Protein AF-A0A968XR29-F1 (afdb_monomer)

Nearest PDB structures (foldseek):
  2y1n-assembly2_A  TM=2.733E-01  e=3.544E+00  Homo sapiens

Secondary structure (DSSP, 8-state):
--SS-HHHHHTT-TTTT--SS-SS-HHHHHHHHHHHHHHHHHHHTTTB-S---TTT-HHHHHHHHHHHHHHHHHHHHHHH----TTS----HHHHHHHHHHHHSPPPPTTT-PPPPPSS--SSS-B-----TTS-------------------

Foldseek 3Di:
DF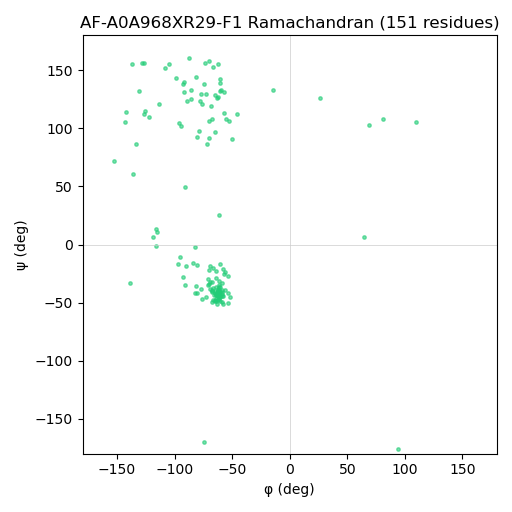LEDPVLLVVVPPPQPDDPDHLADPVNLVVLRVVLRVVLCVQCVQWFDDDDDCVQQVQLSVLSHLLSSLSSNVVSCVRPDDDDPPDDDDPS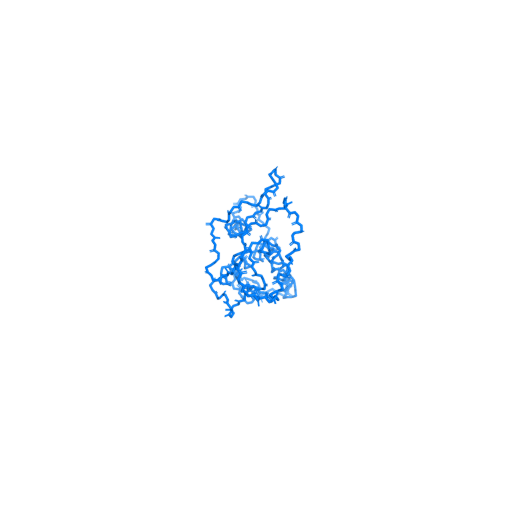VVVSVVSSCQAGNDQDPVVQWGDDRVDHRDRTGTPDGPRPPDDDPPPPPPDDDDDDDDDDD

Mean predicted aligned error: 11.12 Å

Sequence (153 aa):
MSYCTKAQVKAMFRNLENSTDPAVTDASLDEFIAEADSSINARLKGVYVLPITEGTNPESFVILRKICRLLVACVVDNILNTYAEADKKPDYCKQAHNLLDEIAPKVDPKTGKRPMPASILPDATFIGMNTLKDTVAVQAVDGRIFQKGVDSW

Radius of gyration: 22.29 Å; Cα contacts (8 Å, |Δi|>4): 146; chains: 1; bounding box: 45×38×89 Å

Structure (mmCIF, N/CA/C/O backbone):
data_AF-A0A968XR29-F1
#
_entry.id   AF-A0A968XR29-F1
#
loop_
_atom_site.group_PDB
_atom_site.id
_atom_site.type_symbol
_atom_site.label_atom_id
_atom_site.label_alt_id
_atom_site.label_comp_id
_atom_site.label_asym_id
_atom_site.label_entity_id
_atom_site.label_seq_id
_atom_site.pdbx_PDB_ins_code
_atom_site.Cartn_x
_atom_site.Cartn_y
_atom_site.Cartn_z
_atom_site.occupancy
_atom_site.B_iso_or_equiv
_atom_site.auth_seq_id
_atom_site.auth_comp_id
_atom_site.auth_asym_id
_atom_site.auth_atom_id
_atom_site.pdbx_PDB_model_num
ATOM 1 N N . MET A 1 1 ? 6.531 -5.652 7.719 1.00 67.62 1 MET A N 1
ATOM 2 C CA . MET A 1 1 ? 6.044 -6.926 7.151 1.00 67.62 1 MET A CA 1
ATOM 3 C C . MET A 1 1 ? 5.173 -6.500 6.003 1.00 67.62 1 MET A C 1
ATOM 5 O O . MET A 1 1 ? 4.156 -5.881 6.263 1.00 67.62 1 MET A O 1
ATOM 9 N N . SER A 1 2 ? 5.603 -6.735 4.771 1.00 85.31 2 SER A N 1
ATOM 10 C CA . SER A 1 2 ? 5.001 -6.053 3.630 1.00 85.31 2 SER A CA 1
ATOM 11 C C . SER A 1 2 ? 3.617 -6.599 3.286 1.00 85.31 2 SER A C 1
ATOM 13 O O . SER A 1 2 ? 3.409 -7.811 3.244 1.00 85.31 2 SER A O 1
ATOM 15 N N . TYR A 1 3 ? 2.678 -5.705 2.974 1.00 90.94 3 TYR A N 1
ATOM 16 C CA . TYR A 1 3 ? 1.324 -6.079 2.548 1.00 90.94 3 TYR A CA 1
ATOM 17 C C . TYR A 1 3 ? 1.272 -6.741 1.165 1.00 90.94 3 TYR A C 1
ATOM 19 O O . TYR A 1 3 ? 0.283 -7.390 0.823 1.00 90.94 3 TYR A O 1
ATOM 27 N N . CYS A 1 4 ? 2.313 -6.571 0.351 1.00 91.88 4 CYS A N 1
ATOM 28 C CA . CYS A 1 4 ? 2.396 -7.109 -0.997 1.00 91.88 4 CYS A CA 1
ATOM 29 C C . CYS A 1 4 ? 3.781 -7.701 -1.295 1.00 91.88 4 CYS A C 1
ATOM 31 O O . CYS A 1 4 ? 4.773 -7.333 -0.665 1.00 91.88 4 CYS A O 1
ATOM 33 N N . THR A 1 5 ? 3.845 -8.639 -2.246 1.00 90.75 5 THR A N 1
ATOM 34 C CA . THR A 1 5 ? 5.099 -9.281 -2.677 1.00 90.75 5 THR A CA 1
ATOM 35 C C . THR A 1 5 ? 5.565 -8.758 -4.033 1.00 90.75 5 THR A C 1
ATOM 37 O O . THR A 1 5 ? 4.753 -8.350 -4.866 1.00 90.75 5 THR A O 1
ATOM 40 N N . LYS A 1 6 ? 6.874 -8.852 -4.307 1.00 90.00 6 LYS A N 1
ATOM 41 C CA . LYS A 1 6 ? 7.450 -8.501 -5.618 1.00 90.00 6 LYS A CA 1
ATOM 42 C C . LYS A 1 6 ? 6.739 -9.188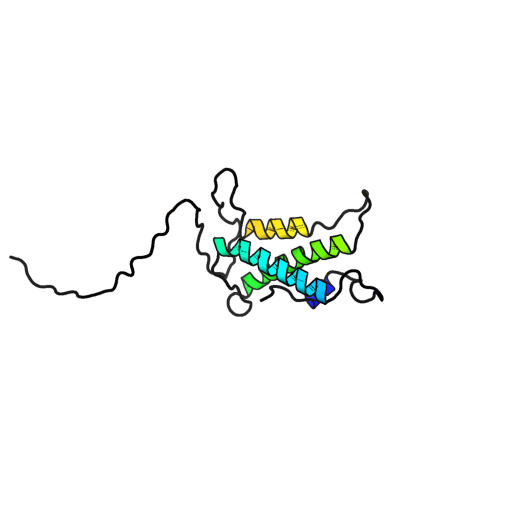 -6.779 1.00 90.00 6 LYS A C 1
ATOM 44 O O . LYS A 1 6 ? 6.396 -8.529 -7.753 1.00 90.00 6 LYS A O 1
ATOM 49 N N . ALA A 1 7 ? 6.453 -10.485 -6.655 1.00 88.38 7 ALA A N 1
ATOM 50 C CA . ALA A 1 7 ? 5.755 -11.253 -7.686 1.00 88.38 7 ALA A CA 1
ATOM 51 C C . ALA A 1 7 ? 4.365 -10.672 -8.007 1.00 88.38 7 ALA A C 1
ATOM 53 O O . ALA A 1 7 ? 3.984 -10.560 -9.169 1.00 88.38 7 ALA A O 1
ATOM 54 N N . GLN A 1 8 ? 3.621 -10.232 -6.986 1.00 88.50 8 GLN A N 1
ATOM 55 C CA . GLN A 1 8 ? 2.311 -9.603 -7.173 1.00 88.50 8 GLN A CA 1
ATOM 56 C C . GLN A 1 8 ? 2.400 -8.244 -7.876 1.00 88.50 8 GLN A C 1
ATOM 58 O O . GLN A 1 8 ? 1.465 -7.873 -8.592 1.00 88.50 8 GLN A O 1
ATOM 63 N N . VAL A 1 9 ? 3.486 -7.497 -7.661 1.00 87.69 9 VAL A N 1
ATOM 64 C CA . VAL A 1 9 ? 3.725 -6.223 -8.350 1.00 87.69 9 VAL A CA 1
ATOM 65 C C . VAL A 1 9 ? 4.190 -6.468 -9.783 1.00 87.69 9 VAL A C 1
ATOM 67 O O . VAL A 1 9 ? 3.601 -5.904 -10.697 1.00 87.69 9 VAL A O 1
ATOM 70 N N . LYS A 1 10 ? 5.152 -7.373 -10.007 1.00 86.25 10 LYS A N 1
ATOM 71 C CA . LYS A 1 10 ? 5.610 -7.776 -11.349 1.00 86.25 10 LYS A CA 1
ATOM 72 C C . LYS A 1 10 ? 4.453 -8.235 -12.232 1.00 86.25 10 LYS A C 1
ATOM 74 O O . LYS A 1 10 ? 4.346 -7.796 -13.367 1.00 86.25 10 LYS A O 1
ATOM 79 N N . ALA A 1 11 ? 3.509 -9.001 -11.682 1.00 86.25 11 ALA A N 1
ATOM 80 C CA . ALA A 1 11 ? 2.311 -9.432 -12.403 1.00 86.25 11 ALA A CA 1
ATOM 81 C C . ALA A 1 11 ? 1.408 -8.279 -12.901 1.00 86.25 11 ALA A C 1
ATOM 83 O O . ALA A 1 11 ? 0.550 -8.509 -13.752 1.00 86.25 11 ALA A O 1
ATOM 84 N N . MET A 1 12 ? 1.559 -7.051 -12.387 1.00 82.94 12 MET A N 1
ATOM 85 C CA . MET A 1 12 ? 0.835 -5.873 -12.891 1.00 82.94 12 MET A CA 1
ATOM 86 C C . MET A 1 12 ? 1.469 -5.275 -14.151 1.00 82.94 12 MET A C 1
ATOM 88 O O . MET A 1 12 ? 0.800 -4.538 -14.872 1.00 82.94 12 MET A O 1
ATOM 92 N N . PHE A 1 13 ? 2.729 -5.603 -14.438 1.00 82.06 13 PHE A N 1
ATOM 93 C CA . PHE A 1 13 ? 3.512 -5.013 -15.517 1.00 82.06 13 PHE A CA 1
ATOM 94 C C . PHE A 1 13 ? 3.996 -6.107 -16.465 1.00 82.06 13 PHE A C 1
ATOM 96 O O . PHE A 1 13 ? 4.887 -6.882 -16.137 1.00 82.06 13 PHE A O 1
ATOM 103 N N . ARG A 1 14 ? 3.439 -6.151 -17.681 1.00 68.19 14 ARG A N 1
ATOM 104 C CA . ARG A 1 14 ? 3.771 -7.191 -18.675 1.00 68.19 14 ARG A CA 1
ATOM 105 C C . ARG A 1 14 ? 5.262 -7.274 -19.043 1.00 68.19 14 ARG A C 1
ATOM 107 O O . ARG A 1 14 ? 5.698 -8.340 -19.455 1.00 68.19 14 ARG A O 1
ATOM 114 N N . ASN A 1 15 ? 6.025 -6.186 -18.903 1.00 63.09 15 ASN A N 1
ATOM 115 C CA . ASN A 1 15 ? 7.388 -6.066 -19.440 1.00 63.09 15 ASN A CA 1
ATOM 116 C C . ASN A 1 15 ? 8.487 -5.917 -18.372 1.00 63.09 15 ASN A C 1
ATOM 118 O O . ASN A 1 15 ? 9.622 -5.611 -18.727 1.00 63.09 15 ASN A O 1
ATOM 122 N N . LEU A 1 16 ? 8.190 -6.114 -17.081 1.00 62.06 16 LEU A N 1
ATOM 123 C CA . LEU A 1 16 ? 9.191 -5.880 -16.028 1.00 62.06 16 LEU A CA 1
ATOM 124 C C . LEU A 1 16 ? 10.338 -6.914 -16.020 1.00 62.06 16 LEU A C 1
ATOM 126 O O . LEU A 1 16 ? 11.397 -6.635 -15.473 1.00 62.06 16 LEU A O 1
ATOM 130 N N . GLU A 1 17 ? 10.138 -8.107 -16.592 1.00 55.94 17 GLU A N 1
ATOM 131 C CA . GLU A 1 17 ? 11.061 -9.249 -16.437 1.00 55.94 17 GLU A CA 1
ATOM 132 C C . GLU A 1 17 ? 12.111 -9.414 -17.552 1.00 55.94 17 GLU A C 1
ATOM 134 O O . GLU A 1 17 ? 13.046 -10.186 -17.370 1.00 55.94 17 GLU A O 1
ATOM 139 N N . ASN A 1 18 ? 12.013 -8.693 -18.677 1.00 53.53 18 ASN A N 1
ATOM 140 C CA . ASN A 1 18 ? 12.773 -9.026 -19.898 1.00 53.53 18 ASN A CA 1
ATOM 141 C C . ASN A 1 18 ? 13.796 -7.969 -20.362 1.00 53.53 18 ASN A C 1
ATOM 143 O O . ASN A 1 18 ? 14.276 -8.057 -21.492 1.00 53.53 18 ASN A O 1
ATOM 147 N N . SER A 1 19 ? 14.137 -6.969 -19.542 1.00 58.88 19 SER A N 1
ATOM 148 C CA . SER A 1 19 ? 15.170 -5.987 -19.917 1.00 58.88 19 SER A CA 1
ATOM 149 C C . SER A 1 19 ? 16.555 -6.423 -19.437 1.00 58.88 19 SER A C 1
ATOM 151 O O . SER A 1 19 ? 16.732 -6.751 -18.267 1.00 58.88 19 SER A O 1
ATOM 153 N N . THR A 1 20 ? 17.550 -6.373 -20.326 1.00 58.38 20 THR A N 1
ATOM 154 C CA . THR A 1 20 ? 18.977 -6.549 -19.994 1.00 58.38 20 THR A CA 1
ATOM 155 C C . THR A 1 20 ? 19.536 -5.417 -19.129 1.00 58.38 20 THR A C 1
ATOM 157 O O . THR A 1 20 ? 20.544 -5.617 -18.460 1.00 58.38 20 THR A O 1
ATOM 160 N N . ASP A 1 21 ? 18.871 -4.260 -19.123 1.00 63.03 21 ASP A N 1
ATOM 161 C CA . ASP A 1 21 ? 19.126 -3.143 -18.210 1.00 63.03 21 ASP A CA 1
ATOM 162 C C . ASP A 1 21 ? 17.773 -2.662 -17.654 1.00 63.03 21 ASP A C 1
ATOM 164 O O . ASP A 1 21 ? 17.058 -1.879 -18.296 1.00 63.03 21 ASP A O 1
ATOM 168 N N . PRO A 1 22 ? 17.284 -3.274 -16.563 1.00 71.06 22 PRO A N 1
ATOM 169 C CA . PRO A 1 22 ? 15.962 -2.971 -16.049 1.00 71.06 22 PRO A CA 1
ATOM 170 C C . PRO A 1 22 ? 15.980 -1.628 -15.312 1.00 71.06 22 PRO A C 1
ATOM 172 O O . PRO A 1 22 ? 16.641 -1.475 -14.289 1.00 71.06 22 PRO A O 1
ATOM 175 N N . ALA A 1 23 ? 15.165 -0.678 -15.781 1.00 79.00 23 ALA A N 1
ATOM 176 C CA . ALA A 1 23 ? 14.969 0.618 -15.121 1.00 79.00 23 ALA A CA 1
ATOM 177 C C . ALA A 1 23 ? 14.457 0.493 -13.669 1.00 79.00 23 ALA A C 1
ATOM 179 O O . ALA A 1 23 ? 14.619 1.411 -12.869 1.00 79.00 23 ALA A O 1
ATOM 180 N N . VAL A 1 24 ? 13.853 -0.649 -13.322 1.00 82.31 24 VAL A N 1
ATOM 181 C CA . VAL A 1 24 ? 13.461 -1.018 -11.958 1.00 82.31 24 VAL A CA 1
ATOM 182 C C . VAL A 1 24 ? 14.079 -2.374 -11.631 1.00 82.31 24 VAL A C 1
ATOM 184 O O . VAL A 1 24 ? 13.721 -3.388 -12.227 1.00 82.31 24 VAL A O 1
ATOM 187 N N . THR A 1 25 ? 14.995 -2.398 -10.667 1.00 86.38 25 THR A N 1
ATOM 188 C CA . THR A 1 25 ? 15.638 -3.622 -10.173 1.00 86.38 25 THR A CA 1
ATOM 189 C C . THR A 1 25 ? 14.821 -4.269 -9.055 1.00 86.38 25 THR A C 1
ATOM 191 O O . THR A 1 25 ? 14.035 -3.606 -8.375 1.00 86.38 25 THR A O 1
ATOM 194 N N . ASP A 1 26 ? 15.057 -5.554 -8.783 1.00 87.19 26 ASP A N 1
ATOM 195 C CA . ASP A 1 26 ? 14.416 -6.250 -7.659 1.00 87.19 26 ASP A CA 1
ATOM 196 C C . ASP A 1 26 ? 14.717 -5.602 -6.300 1.00 87.19 26 ASP A C 1
ATOM 198 O O . ASP A 1 26 ? 13.843 -5.598 -5.437 1.00 87.19 26 ASP A O 1
ATOM 202 N N . ALA A 1 27 ? 15.913 -5.028 -6.130 1.00 88.50 27 ALA A N 1
ATOM 203 C CA . ALA A 1 27 ? 16.287 -4.291 -4.925 1.00 88.50 27 ALA A CA 1
ATOM 204 C C . ALA A 1 27 ? 15.466 -3.001 -4.783 1.00 88.50 27 ALA A C 1
ATOM 206 O O . ALA A 1 27 ? 14.855 -2.778 -3.741 1.00 88.50 27 ALA A O 1
ATOM 207 N N . SER A 1 28 ? 15.355 -2.206 -5.856 1.00 89.00 28 SER A N 1
ATOM 208 C CA . SER A 1 28 ? 14.506 -1.005 -5.844 1.00 89.00 28 SER A CA 1
ATOM 209 C C . SER A 1 28 ? 13.031 -1.340 -5.601 1.00 89.00 28 SER A C 1
ATOM 211 O O . SER A 1 28 ? 12.325 -0.617 -4.905 1.00 89.00 28 SER A O 1
ATOM 213 N N . LEU A 1 29 ? 12.561 -2.484 -6.109 1.00 90.06 29 LEU A N 1
ATOM 214 C CA . LEU A 1 29 ? 11.191 -2.927 -5.888 1.00 90.06 29 LEU A CA 1
ATOM 215 C C . LEU A 1 29 ? 10.933 -3.292 -4.419 1.00 90.06 29 LEU A C 1
ATOM 217 O O . LEU A 1 29 ? 9.865 -2.972 -3.899 1.00 90.06 29 LEU A O 1
ATOM 221 N N . ASP A 1 30 ? 11.894 -3.933 -3.746 1.00 92.06 30 ASP A N 1
ATOM 222 C CA . ASP A 1 30 ? 11.812 -4.202 -2.305 1.00 92.06 30 ASP A CA 1
ATOM 223 C C . ASP A 1 30 ? 11.766 -2.900 -1.489 1.00 92.06 30 ASP A C 1
ATOM 225 O O . ASP A 1 30 ? 10.967 -2.793 -0.556 1.00 92.06 30 ASP A O 1
ATOM 229 N N . GLU A 1 31 ? 12.556 -1.891 -1.872 1.00 93.25 31 GLU A N 1
ATOM 230 C CA . GLU A 1 31 ? 12.538 -0.561 -1.248 1.00 93.25 31 GLU A CA 1
ATOM 231 C C . GLU A 1 31 ? 11.177 0.125 -1.414 1.00 93.25 31 GLU A C 1
ATOM 233 O O . GLU A 1 31 ? 10.589 0.567 -0.426 1.00 93.25 31 GLU A O 1
ATOM 238 N N . PHE A 1 32 ? 10.617 0.138 -2.629 1.00 93.88 32 PHE A N 1
ATOM 239 C CA . PHE A 1 32 ? 9.297 0.727 -2.880 1.00 93.88 32 PHE A CA 1
ATOM 240 C C . PHE A 1 32 ? 8.187 0.015 -2.104 1.00 93.88 32 PHE A C 1
ATOM 242 O O . PHE A 1 32 ? 7.270 0.657 -1.589 1.00 93.88 32 PHE A O 1
ATOM 249 N N . ILE A 1 33 ? 8.260 -1.314 -1.992 1.00 94.56 33 ILE A N 1
ATOM 250 C CA . ILE A 1 33 ? 7.317 -2.094 -1.186 1.00 94.56 33 ILE A CA 1
ATOM 251 C C . ILE A 1 33 ? 7.448 -1.724 0.298 1.00 94.56 33 ILE A C 1
ATOM 253 O O . ILE A 1 33 ? 6.429 -1.554 0.971 1.00 94.56 33 ILE A O 1
ATOM 257 N N . ALA A 1 34 ? 8.671 -1.590 0.813 1.00 93.94 34 ALA A N 1
ATOM 258 C CA . ALA A 1 34 ? 8.914 -1.211 2.203 1.00 93.94 34 ALA A CA 1
ATOM 259 C C . ALA A 1 34 ? 8.431 0.218 2.507 1.00 93.94 34 ALA A C 1
ATOM 261 O O . ALA A 1 34 ? 7.820 0.461 3.551 1.00 93.94 34 ALA A O 1
ATOM 262 N N . GLU A 1 35 ? 8.644 1.158 1.587 1.00 93.62 35 GLU A N 1
ATOM 263 C CA . GLU A 1 35 ? 8.159 2.533 1.708 1.00 93.62 35 GLU A CA 1
ATOM 264 C C . GLU A 1 35 ? 6.625 2.600 1.680 1.00 93.62 35 GLU A C 1
ATOM 266 O O . GLU A 1 35 ? 6.010 3.284 2.509 1.00 93.62 35 GLU A O 1
ATOM 271 N N . ALA A 1 36 ? 5.988 1.848 0.776 1.00 93.75 36 ALA A N 1
ATOM 272 C CA . ALA A 1 36 ? 4.535 1.741 0.706 1.00 93.75 36 ALA A CA 1
ATOM 273 C C . ALA A 1 36 ? 3.947 1.118 1.985 1.00 93.75 36 ALA A C 1
ATOM 275 O O . ALA A 1 36 ? 2.967 1.641 2.520 1.00 93.75 36 ALA A O 1
ATOM 276 N N . ASP A 1 37 ? 4.561 0.052 2.511 1.00 93.62 37 ASP A N 1
ATOM 277 C CA . ASP A 1 37 ? 4.186 -0.572 3.790 1.00 93.62 37 ASP A CA 1
ATOM 278 C C . ASP A 1 37 ? 4.261 0.444 4.941 1.00 93.62 37 ASP A C 1
ATOM 280 O O . ASP A 1 37 ? 3.282 0.666 5.660 1.00 93.62 37 ASP A O 1
ATOM 284 N N . SER A 1 38 ? 5.394 1.139 5.068 1.00 92.81 38 SER A N 1
ATOM 285 C CA . SER A 1 38 ? 5.599 2.180 6.080 1.00 92.81 38 SER A CA 1
ATOM 286 C C . SER A 1 38 ? 4.558 3.301 5.979 1.00 92.81 38 SER A C 1
ATOM 288 O O . SER A 1 38 ? 3.949 3.687 6.980 1.00 92.81 38 SER A O 1
ATOM 290 N N . SER A 1 39 ? 4.275 3.770 4.762 1.00 92.19 39 SER A N 1
ATOM 291 C CA . SER A 1 39 ? 3.299 4.835 4.503 1.00 92.19 39 SER A CA 1
ATOM 292 C C . SER A 1 39 ? 1.867 4.432 4.865 1.00 92.19 39 SER A C 1
ATOM 294 O O . SER A 1 39 ? 1.130 5.216 5.474 1.00 92.19 39 SER A O 1
ATOM 296 N N . ILE A 1 40 ? 1.468 3.200 4.533 1.00 94.00 40 ILE A N 1
ATOM 297 C CA . ILE A 1 40 ? 0.165 2.639 4.912 1.00 94.00 40 ILE A CA 1
ATOM 298 C C . ILE A 1 40 ? 0.074 2.524 6.438 1.00 94.00 40 ILE A C 1
ATOM 300 O O . ILE A 1 40 ? -0.886 3.007 7.040 1.00 94.00 40 ILE A O 1
ATOM 304 N N . ASN A 1 41 ? 1.096 1.962 7.086 1.00 92.69 41 ASN A N 1
ATOM 305 C CA . ASN A 1 41 ? 1.123 1.800 8.540 1.00 92.69 41 ASN A CA 1
ATOM 306 C C . ASN A 1 41 ? 1.063 3.143 9.275 1.00 92.69 41 ASN A C 1
ATOM 308 O O . ASN A 1 41 ? 0.300 3.290 10.230 1.00 92.69 41 ASN A O 1
ATOM 312 N N . ALA A 1 42 ? 1.795 4.156 8.807 1.00 89.56 42 ALA A N 1
ATOM 313 C CA . ALA A 1 42 ? 1.759 5.498 9.384 1.00 89.56 42 ALA A CA 1
ATOM 314 C C . ALA A 1 42 ? 0.345 6.108 9.349 1.00 89.56 42 ALA A C 1
ATOM 316 O O . ALA A 1 42 ? -0.096 6.742 10.311 1.00 89.56 42 ALA A O 1
ATOM 317 N N . ARG A 1 43 ? -0.397 5.872 8.263 1.00 89.19 43 ARG A N 1
ATOM 318 C CA . ARG A 1 43 ? -1.799 6.287 8.116 1.00 89.19 43 ARG A CA 1
ATOM 319 C C . ARG A 1 43 ? -2.733 5.546 9.068 1.00 89.19 43 ARG A C 1
ATOM 321 O O . ARG A 1 43 ? -3.521 6.192 9.771 1.00 89.19 43 ARG A O 1
ATOM 328 N N . LEU A 1 44 ? -2.625 4.219 9.097 1.00 90.81 44 LEU A N 1
ATOM 329 C CA . LEU A 1 44 ? -3.500 3.333 9.866 1.00 90.81 44 LEU A CA 1
ATOM 330 C C . LEU A 1 44 ? -3.296 3.457 11.374 1.00 90.81 44 LEU A C 1
ATOM 332 O O . LEU A 1 44 ? -4.274 3.359 12.107 1.00 90.81 44 LEU A O 1
ATOM 336 N N . LYS A 1 45 ? -2.074 3.740 11.846 1.00 88.88 45 LYS A N 1
ATOM 337 C CA . LYS A 1 45 ? -1.737 3.829 13.282 1.00 88.88 45 LYS A CA 1
ATOM 338 C C . LYS A 1 45 ? -2.628 4.797 14.070 1.00 88.88 45 LYS A C 1
ATOM 340 O O . LYS A 1 45 ? -2.799 4.640 15.272 1.00 88.88 45 LYS A O 1
ATOM 345 N N . GLY A 1 46 ? -3.184 5.812 13.408 1.00 82.62 46 GLY A N 1
ATOM 346 C CA . GLY A 1 46 ? -4.100 6.766 14.040 1.00 82.62 46 GLY A CA 1
ATOM 347 C C . GLY A 1 46 ? -5.554 6.295 14.156 1.00 82.62 46 GLY A C 1
ATOM 348 O O . GLY A 1 46 ? -6.374 7.071 14.633 1.00 82.62 46 GLY A O 1
ATOM 349 N N . VAL A 1 47 ? -5.886 5.100 13.657 1.00 87.50 47 VAL A N 1
ATOM 350 C CA . VAL A 1 47 ? -7.268 4.617 13.477 1.00 87.50 47 VAL A CA 1
ATOM 351 C C . VAL A 1 47 ? -7.432 3.145 13.881 1.00 87.50 47 VAL A C 1
ATOM 353 O O . VAL A 1 47 ? -8.480 2.768 14.400 1.00 87.50 47 VAL A O 1
ATOM 356 N N . TYR A 1 48 ? -6.405 2.318 13.678 1.00 89.81 48 TYR A N 1
ATOM 357 C CA . TYR A 1 48 ? -6.429 0.873 13.906 1.00 89.81 48 TYR A CA 1
ATOM 358 C C 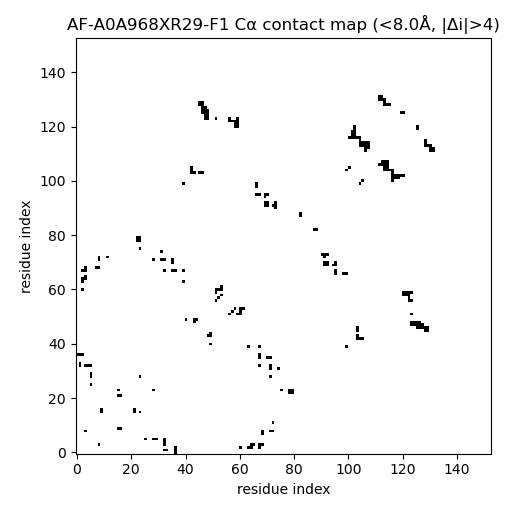. TYR A 1 48 ? -5.265 0.412 14.780 1.00 89.81 48 TYR A C 1
ATOM 360 O O . TYR A 1 48 ? -4.206 1.046 14.824 1.00 89.81 48 TYR A O 1
ATOM 368 N N . VAL A 1 49 ? -5.450 -0.734 15.436 1.00 89.31 49 VAL A N 1
ATOM 369 C CA . VAL A 1 49 ? -4.367 -1.452 16.116 1.00 89.31 49 VAL A CA 1
ATOM 370 C C . VAL A 1 49 ? -3.466 -2.093 15.064 1.00 89.31 49 VAL A C 1
ATOM 372 O O . VAL A 1 49 ? -3.938 -2.781 14.163 1.00 89.31 49 VAL A O 1
ATOM 375 N N . LEU A 1 50 ? -2.160 -1.863 15.189 1.00 89.56 50 LEU A N 1
ATOM 376 C CA . LEU A 1 50 ? -1.128 -2.480 14.359 1.00 89.56 50 LEU A CA 1
ATOM 377 C C . LEU A 1 50 ? -0.334 -3.506 15.190 1.00 89.56 50 LEU A C 1
ATOM 379 O O . LEU A 1 50 ? -0.181 -3.300 16.396 1.00 89.56 50 LEU A O 1
ATOM 383 N N . PRO A 1 51 ? 0.233 -4.557 14.570 1.00 91.06 51 PRO A N 1
ATOM 384 C CA . PRO A 1 51 ? 0.225 -4.841 13.132 1.00 91.06 51 PRO A CA 1
ATOM 385 C C . PRO A 1 51 ? -1.073 -5.516 12.658 1.00 91.06 51 PRO A C 1
ATOM 387 O O . PRO A 1 51 ? -1.610 -6.376 13.347 1.00 91.06 51 PRO A O 1
ATOM 390 N N . ILE A 1 52 ? -1.524 -5.174 11.447 1.00 89.31 52 ILE A N 1
ATOM 391 C CA . ILE A 1 52 ? -2.556 -5.933 10.724 1.00 89.31 52 ILE A CA 1
ATOM 392 C C . ILE A 1 52 ? -1.834 -7.003 9.905 1.00 89.31 52 ILE A C 1
ATOM 394 O O . ILE A 1 52 ? -0.941 -6.685 9.117 1.00 89.31 52 ILE A O 1
ATOM 398 N N . THR A 1 53 ? -2.183 -8.272 10.104 1.00 91.75 53 THR A N 1
ATOM 399 C CA . THR A 1 53 ? -1.466 -9.399 9.484 1.00 91.75 53 THR A CA 1
ATOM 400 C C . THR A 1 53 ? -2.400 -10.327 8.724 1.00 91.75 53 THR A C 1
ATOM 402 O O . THR A 1 53 ? -3.582 -10.400 9.035 1.00 91.75 53 THR A O 1
ATOM 405 N N . GLU A 1 54 ? -1.873 -11.071 7.748 1.00 90.31 54 GLU A N 1
ATOM 406 C CA . GLU A 1 54 ? -2.663 -12.046 6.979 1.00 90.31 54 GLU A CA 1
ATOM 407 C C . GLU A 1 54 ? -3.244 -13.163 7.860 1.00 90.31 54 GLU A C 1
ATOM 409 O O . GLU A 1 54 ? -4.326 -13.661 7.577 1.00 90.31 54 GLU A O 1
ATOM 414 N N . GLY A 1 55 ? -2.553 -13.536 8.943 1.00 90.31 55 GLY A N 1
ATOM 415 C CA . GLY A 1 55 ? -3.024 -14.573 9.864 1.00 90.31 55 GLY A CA 1
ATOM 416 C C . GLY A 1 55 ? -4.118 -14.096 10.821 1.00 90.31 55 GLY A C 1
ATOM 417 O O . GLY A 1 55 ? -5.041 -14.850 11.111 1.00 90.31 55 GLY A O 1
ATOM 418 N N . THR A 1 56 ? -4.020 -12.862 11.323 1.00 89.12 56 THR A N 1
ATOM 419 C CA . THR A 1 56 ? -4.970 -12.320 12.313 1.00 89.12 56 THR A CA 1
ATOM 420 C C . THR A 1 56 ? -6.147 -11.594 11.665 1.00 89.12 56 THR A C 1
ATOM 422 O O . THR A 1 56 ? -7.251 -11.638 12.196 1.00 89.12 56 THR A O 1
ATOM 425 N N . ASN A 1 57 ? -5.912 -10.913 10.542 1.00 92.81 57 ASN A N 1
ATOM 426 C CA . ASN A 1 57 ? -6.872 -10.028 9.881 1.00 92.81 57 ASN A CA 1
ATOM 427 C C . ASN A 1 57 ? -6.858 -10.274 8.355 1.00 92.81 57 ASN A C 1
ATOM 429 O O . ASN A 1 57 ? -6.465 -9.383 7.588 1.00 92.81 57 ASN A O 1
ATOM 433 N N . PRO A 1 58 ? -7.186 -11.495 7.894 1.00 93.06 58 PRO A N 1
ATOM 434 C CA . PRO A 1 58 ? -7.067 -11.878 6.490 1.00 93.06 58 PRO A CA 1
ATOM 435 C C . PRO A 1 58 ? -7.845 -10.962 5.534 1.00 93.06 58 PRO A C 1
ATOM 437 O O . PRO A 1 58 ? -7.330 -10.625 4.466 1.00 93.06 58 PRO A O 1
ATOM 440 N N . GLU A 1 59 ? -9.050 -10.516 5.893 1.00 92.44 59 GLU A N 1
ATOM 441 C CA . GLU A 1 59 ? -9.885 -9.698 5.006 1.00 92.44 59 GLU A CA 1
ATOM 442 C C . GLU A 1 59 ? -9.337 -8.274 4.879 1.00 92.44 59 GLU A C 1
ATOM 444 O O . GLU A 1 59 ? -9.168 -7.756 3.768 1.00 92.44 59 GLU A O 1
ATOM 449 N N . SER A 1 60 ? -8.963 -7.660 6.004 1.00 92.75 60 SER A N 1
ATOM 450 C CA . SER A 1 60 ? -8.284 -6.362 6.004 1.00 92.75 60 SER A CA 1
ATOM 451 C C . SER A 1 60 ? -6.962 -6.427 5.253 1.00 92.75 60 SER A C 1
ATOM 453 O O . SER A 1 60 ? -6.641 -5.525 4.477 1.00 92.75 60 SER A O 1
ATOM 455 N N . PHE A 1 61 ? -6.203 -7.512 5.425 1.00 93.69 61 PHE A N 1
ATOM 456 C CA . PHE A 1 61 ? -4.9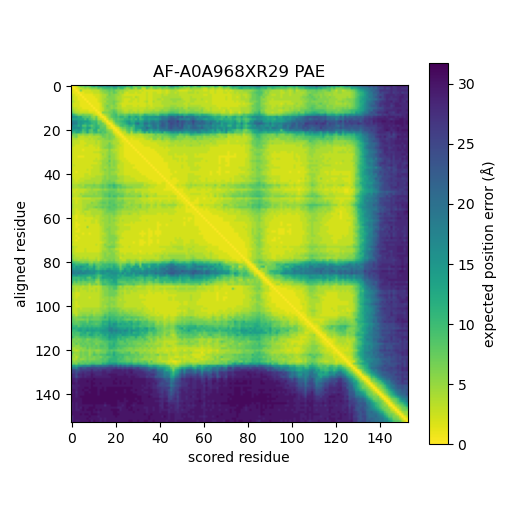27 -7.697 4.748 1.00 93.69 61 PHE A CA 1
ATOM 457 C C . PHE A 1 61 ? -5.083 -7.725 3.224 1.00 93.69 61 PHE A C 1
ATOM 459 O O . PHE A 1 61 ? -4.246 -7.164 2.521 1.00 93.69 61 PHE A O 1
ATOM 466 N N . VAL A 1 62 ? -6.166 -8.297 2.685 1.00 94.06 62 VAL A N 1
ATOM 467 C CA . VAL A 1 62 ? -6.452 -8.272 1.237 1.00 94.06 62 VAL A CA 1
ATOM 468 C C . VAL A 1 62 ? -6.665 -6.843 0.727 1.00 94.06 62 VAL A C 1
ATOM 470 O O . VAL A 1 62 ? -6.144 -6.480 -0.334 1.00 94.06 62 VAL A O 1
ATOM 473 N N . ILE A 1 63 ? -7.381 -6.010 1.486 1.00 93.88 63 ILE A N 1
ATOM 474 C CA . ILE A 1 63 ? -7.596 -4.597 1.144 1.00 93.88 63 ILE A CA 1
ATOM 475 C C . ILE A 1 63 ? -6.259 -3.846 1.169 1.00 93.88 63 ILE A C 1
ATOM 477 O O . ILE A 1 63 ? -5.907 -3.167 0.200 1.00 93.88 63 ILE A O 1
ATOM 481 N N . LEU A 1 64 ? -5.467 -4.024 2.229 1.00 94.56 64 LEU A N 1
ATOM 482 C CA . LEU A 1 64 ? -4.157 -3.382 2.366 1.00 94.56 64 LEU A CA 1
ATOM 483 C C . LEU A 1 64 ? -3.164 -3.856 1.299 1.00 94.56 64 LEU A C 1
ATOM 485 O O . LEU A 1 64 ? -2.420 -3.045 0.747 1.00 94.56 64 LEU A O 1
ATOM 489 N N . ARG A 1 65 ? -3.213 -5.134 0.914 1.00 94.50 65 ARG A N 1
ATOM 490 C CA . ARG A 1 65 ? -2.453 -5.695 -0.211 1.00 94.50 65 ARG A CA 1
ATOM 491 C C . ARG A 1 65 ? -2.797 -4.990 -1.518 1.00 94.50 65 ARG A C 1
ATOM 493 O O . ARG A 1 65 ? -1.892 -4.655 -2.280 1.00 94.50 65 ARG A O 1
ATOM 500 N N . LYS A 1 66 ? -4.083 -4.740 -1.791 1.00 94.31 66 LYS A N 1
ATOM 501 C CA . LYS A 1 66 ? -4.518 -3.994 -2.985 1.00 94.31 66 LYS A CA 1
ATOM 502 C C . LYS A 1 66 ? -3.963 -2.567 -2.982 1.00 94.31 66 LYS A C 1
ATOM 504 O O . LYS A 1 66 ? -3.438 -2.131 -4.003 1.00 94.31 66 LYS A O 1
ATOM 509 N N . ILE A 1 67 ? -4.028 -1.869 -1.847 1.00 94.88 67 ILE A N 1
ATOM 510 C CA . ILE A 1 67 ? -3.503 -0.500 -1.708 1.00 94.88 67 ILE A CA 1
ATOM 511 C C . ILE A 1 67 ? -1.978 -0.478 -1.892 1.00 94.88 67 ILE A C 1
ATOM 513 O O . ILE A 1 67 ? -1.478 0.316 -2.684 1.00 94.88 67 ILE A O 1
ATOM 517 N N . CYS A 1 68 ? -1.249 -1.389 -1.235 1.00 95.31 68 CYS A N 1
ATOM 518 C CA . CYS A 1 68 ? 0.204 -1.559 -1.373 1.00 95.31 68 CYS A CA 1
ATOM 519 C C . CYS A 1 68 ? 0.605 -1.740 -2.837 1.00 95.31 68 CYS A C 1
ATOM 521 O O . CYS A 1 68 ? 1.438 -0.999 -3.352 1.00 95.31 68 CYS A O 1
ATOM 523 N N . ARG A 1 69 ? -0.062 -2.660 -3.544 1.00 94.56 69 ARG A N 1
ATOM 524 C CA . ARG A 1 69 ? 0.190 -2.907 -4.968 1.00 94.56 69 ARG A CA 1
ATOM 525 C C . ARG A 1 69 ? -0.031 -1.665 -5.825 1.00 94.56 69 ARG A C 1
ATOM 527 O O . ARG A 1 69 ? 0.785 -1.402 -6.696 1.00 94.56 69 ARG A O 1
ATOM 534 N N . LEU A 1 70 ? -1.094 -0.898 -5.581 1.00 94.38 70 LEU A N 1
ATOM 535 C CA . LEU A 1 70 ? -1.385 0.323 -6.340 1.00 94.38 70 LEU A CA 1
ATOM 536 C C . LEU A 1 70 ? -0.379 1.452 -6.061 1.00 94.38 70 LEU A C 1
ATOM 538 O O . LEU A 1 70 ? -0.002 2.157 -6.994 1.00 94.38 70 LEU A O 1
ATOM 542 N N . LEU A 1 71 ? 0.082 1.613 -4.814 1.00 94.00 71 LEU A N 1
ATOM 543 C CA . LEU A 1 71 ? 1.116 2.599 -4.472 1.00 94.00 71 LEU A CA 1
ATOM 544 C C . LEU A 1 71 ? 2.435 2.281 -5.172 1.00 94.00 71 LEU A C 1
ATOM 546 O O . LEU A 1 71 ? 2.983 3.137 -5.863 1.00 94.00 71 LEU A O 1
ATOM 550 N N . VAL A 1 72 ? 2.900 1.036 -5.051 1.00 93.38 72 VAL A N 1
ATOM 551 C CA . VAL A 1 72 ? 4.137 0.600 -5.708 1.00 93.38 72 VAL A CA 1
ATOM 552 C C . VAL A 1 72 ? 3.983 0.679 -7.224 1.00 93.38 72 VAL A C 1
ATOM 554 O O . VAL A 1 72 ? 4.874 1.179 -7.904 1.00 93.38 72 VAL A O 1
ATOM 557 N N . ALA A 1 73 ? 2.830 0.272 -7.765 1.00 91.06 73 ALA A N 1
ATOM 558 C CA . ALA A 1 73 ? 2.559 0.389 -9.190 1.00 91.06 73 ALA A CA 1
ATOM 559 C C . ALA A 1 73 ? 2.601 1.842 -9.671 1.00 91.06 73 ALA A C 1
ATOM 561 O O . ALA A 1 73 ? 3.105 2.087 -10.756 1.00 91.06 73 ALA A O 1
ATOM 562 N N . CYS A 1 74 ? 2.138 2.812 -8.879 1.00 90.75 74 CYS A N 1
ATOM 563 C CA . CYS A 1 74 ? 2.259 4.212 -9.265 1.00 90.75 74 CYS A CA 1
ATOM 564 C C . CYS A 1 74 ? 3.723 4.655 -9.405 1.00 90.75 74 CYS A C 1
ATOM 566 O O . CYS A 1 74 ? 4.070 5.328 -10.373 1.00 90.75 74 CYS A O 1
ATOM 568 N N . VAL A 1 75 ? 4.584 4.270 -8.459 1.00 89.56 75 VAL A N 1
ATOM 569 C CA . VAL A 1 75 ? 6.016 4.607 -8.501 1.00 89.56 75 VAL A CA 1
ATOM 570 C C . VAL A 1 75 ? 6.694 3.931 -9.691 1.00 89.56 75 VAL A C 1
ATOM 572 O O . VAL A 1 75 ? 7.361 4.597 -10.477 1.00 89.56 75 VAL A O 1
ATOM 575 N N . VAL A 1 76 ? 6.466 2.630 -9.869 1.00 88.69 76 VAL A N 1
ATOM 576 C CA . VAL A 1 76 ? 7.033 1.847 -10.975 1.00 88.69 76 VAL A CA 1
ATOM 577 C C . VAL A 1 76 ? 6.569 2.387 -12.328 1.00 88.69 76 VAL A C 1
ATOM 579 O O . VAL A 1 76 ? 7.380 2.562 -13.230 1.00 88.69 76 VAL A O 1
ATOM 582 N N . ASP A 1 77 ? 5.287 2.721 -12.464 1.00 87.12 77 ASP A N 1
ATOM 583 C CA . ASP A 1 77 ? 4.732 3.302 -13.685 1.00 87.12 77 ASP A CA 1
ATOM 584 C C . ASP A 1 77 ? 5.363 4.661 -14.026 1.00 87.12 77 ASP A C 1
ATOM 586 O O . ASP A 1 77 ? 5.694 4.904 -15.182 1.00 87.12 77 ASP A O 1
ATOM 590 N N . ASN A 1 78 ? 5.610 5.509 -13.020 1.00 85.81 78 ASN A N 1
ATOM 591 C CA . ASN A 1 78 ? 6.303 6.789 -13.204 1.00 85.81 78 ASN A CA 1
ATOM 592 C C . ASN A 1 78 ? 7.759 6.629 -13.666 1.00 85.81 78 ASN A C 1
ATOM 594 O O . ASN A 1 78 ? 8.284 7.532 -14.309 1.00 85.81 78 ASN A O 1
ATOM 598 N N . ILE A 1 79 ? 8.415 5.523 -13.303 1.00 85.12 79 ILE A N 1
ATOM 599 C CA . ILE A 1 79 ? 9.803 5.239 -13.693 1.00 85.12 79 ILE A CA 1
ATOM 600 C C . ILE A 1 79 ? 9.856 4.649 -15.106 1.00 85.12 79 ILE A C 1
ATOM 602 O O . ILE A 1 79 ? 10.730 5.003 -15.892 1.00 85.12 79 ILE A O 1
ATOM 606 N N . LEU A 1 80 ? 8.934 3.740 -15.431 1.00 82.38 80 LEU A N 1
ATOM 607 C CA . LEU A 1 80 ? 8.950 3.010 -16.699 1.00 82.38 80 LEU A CA 1
ATOM 608 C C . LEU A 1 80 ? 8.362 3.802 -17.864 1.00 82.38 80 LEU A C 1
ATOM 610 O O . LEU A 1 80 ? 8.819 3.648 -18.994 1.00 82.38 80 LEU A O 1
ATOM 614 N N . ASN A 1 81 ? 7.330 4.605 -17.607 1.00 78.12 81 ASN A N 1
ATOM 615 C CA . ASN A 1 81 ? 6.555 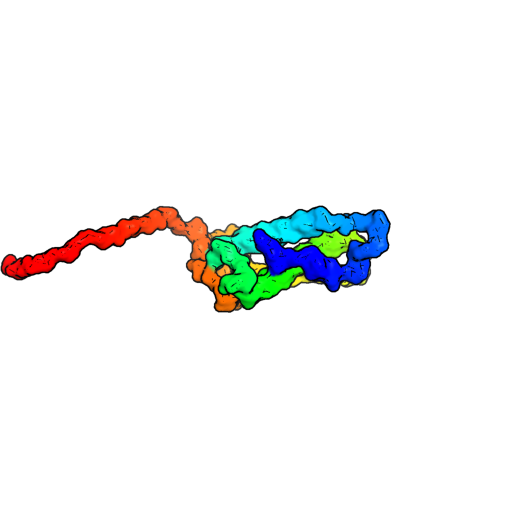5.249 -18.654 1.00 78.12 81 ASN A CA 1
ATOM 616 C C . ASN A 1 81 ? 6.756 6.762 -18.617 1.00 78.12 81 ASN A C 1
ATOM 618 O O . ASN A 1 81 ? 6.423 7.441 -17.647 1.00 78.12 81 ASN A O 1
ATOM 622 N N . THR A 1 82 ? 7.245 7.305 -19.731 1.00 74.00 82 THR A N 1
ATOM 623 C CA . THR A 1 82 ? 7.156 8.739 -20.013 1.00 74.00 82 THR A CA 1
ATOM 624 C C . THR A 1 82 ? 5.930 8.955 -20.887 1.00 74.00 82 THR A C 1
ATOM 626 O O . THR A 1 82 ? 5.932 8.604 -22.063 1.00 74.00 82 THR A O 1
ATOM 629 N N . TYR A 1 83 ? 4.861 9.480 -20.298 1.00 69.25 83 TYR A N 1
ATOM 630 C CA . TYR A 1 83 ? 3.616 9.741 -21.016 1.00 69.25 83 TYR A CA 1
ATOM 631 C C . TYR A 1 83 ? 3.750 11.001 -21.870 1.00 69.25 83 TYR A C 1
ATOM 633 O O . TYR A 1 83 ? 4.141 12.052 -21.358 1.00 69.25 83 TYR A O 1
ATOM 641 N N . ALA A 1 84 ? 3.399 10.915 -23.155 1.00 63.41 84 ALA A N 1
ATOM 642 C CA . ALA A 1 84 ? 3.139 12.108 -23.952 1.00 63.41 84 ALA A CA 1
ATOM 643 C C . ALA A 1 84 ? 1.834 12.772 -23.473 1.00 63.41 84 ALA A C 1
ATOM 645 O O . ALA A 1 84 ? 0.977 12.105 -22.896 1.00 63.41 84 ALA A O 1
ATOM 646 N N . GLU A 1 85 ? 1.633 14.070 -23.739 1.00 60.72 85 GLU A N 1
ATOM 647 C CA . GLU A 1 85 ? 0.418 14.791 -23.300 1.00 60.72 85 GLU A CA 1
ATOM 648 C C . GLU A 1 85 ? -0.898 14.156 -23.794 1.00 60.72 85 GLU A C 1
ATOM 650 O O . GLU A 1 85 ? -1.947 14.347 -23.180 1.00 60.72 85 GLU A O 1
ATOM 655 N N . ALA A 1 86 ? -0.852 13.386 -24.886 1.00 61.28 86 ALA A N 1
ATOM 656 C CA . ALA A 1 86 ? -2.007 12.694 -25.453 1.00 61.28 86 ALA A CA 1
ATOM 657 C C . ALA A 1 86 ? -2.320 11.338 -24.787 1.00 61.28 86 ALA A C 1
ATOM 659 O O . ALA A 1 86 ? -3.419 10.811 -24.975 1.00 61.28 86 ALA A O 1
ATOM 660 N N . ASP A 1 87 ? -1.388 10.764 -24.020 1.00 70.19 87 ASP A N 1
ATOM 661 C CA . ASP A 1 87 ? -1.556 9.436 -23.439 1.00 70.19 87 ASP A CA 1
ATOM 662 C C . ASP A 1 87 ? -2.298 9.488 -22.105 1.00 70.19 87 ASP A C 1
ATOM 664 O O . ASP A 1 87 ? -1.986 10.252 -21.186 1.00 70.19 87 ASP A O 1
ATOM 668 N N . LYS A 1 88 ? -3.290 8.606 -21.960 1.00 71.19 88 LYS A N 1
ATOM 669 C CA . LYS A 1 88 ? -4.054 8.492 -20.720 1.00 71.19 88 LYS A CA 1
ATOM 670 C C . LYS A 1 88 ? -3.258 7.700 -19.686 1.00 71.19 88 LYS A C 1
ATOM 672 O O . LYS A 1 88 ? -3.301 6.471 -19.666 1.00 71.19 88 LYS A O 1
ATOM 677 N N . LYS A 1 89 ? -2.581 8.422 -18.795 1.00 78.69 89 LYS A N 1
ATOM 678 C CA . LYS A 1 89 ? -1.869 7.843 -17.655 1.00 78.69 89 LYS A CA 1
ATOM 679 C C . LYS A 1 89 ? -2.808 7.001 -16.767 1.00 78.69 89 LYS A C 1
ATOM 681 O O . LYS A 1 89 ? -3.882 7.487 -16.389 1.00 78.69 89 LYS A O 1
ATOM 686 N N . PRO A 1 90 ? -2.429 5.765 -16.396 1.00 78.94 90 PRO A N 1
ATOM 687 C CA . PRO A 1 90 ? -3.141 4.975 -15.406 1.00 78.94 90 PRO A CA 1
ATOM 688 C C . PRO A 1 90 ? -3.168 5.692 -14.057 1.00 78.94 90 PRO A C 1
ATOM 690 O O . PRO A 1 90 ? -2.149 6.147 -13.540 1.00 78.94 90 PRO A O 1
ATOM 693 N N . ASP A 1 91 ? -4.344 5.759 -13.444 1.00 87.12 91 ASP A N 1
ATOM 694 C CA . ASP A 1 91 ? -4.537 6.547 -12.229 1.00 87.12 91 ASP A CA 1
ATOM 695 C C . ASP A 1 91 ? -4.299 5.723 -10.951 1.00 87.12 91 ASP A C 1
ATOM 697 O O . ASP A 1 91 ? -5.151 5.647 -10.061 1.00 87.12 91 ASP A O 1
ATOM 701 N N . TYR A 1 92 ? -3.166 5.011 -10.889 1.00 89.88 92 TYR A N 1
ATOM 702 C CA . TYR A 1 92 ? -2.842 4.118 -9.768 1.00 89.88 92 TYR A CA 1
ATOM 703 C C . TYR A 1 92 ? -2.688 4.889 -8.454 1.00 89.88 92 TYR A C 1
ATOM 705 O O . TYR A 1 92 ? -3.245 4.483 -7.435 1.00 89.88 92 TYR A O 1
ATOM 713 N N . CYS A 1 93 ? -1.995 6.033 -8.489 1.00 88.62 93 CYS A N 1
ATOM 714 C CA . CYS A 1 93 ? -1.795 6.886 -7.317 1.00 88.62 93 CYS A CA 1
ATOM 715 C C . CYS A 1 93 ? -3.119 7.369 -6.721 1.00 88.62 93 CYS A C 1
ATOM 717 O O . CYS A 1 93 ? -3.332 7.248 -5.514 1.00 88.62 93 CYS A O 1
ATOM 719 N N . LYS A 1 94 ? -4.032 7.902 -7.544 1.00 90.44 94 LYS A N 1
ATOM 720 C CA . LYS A 1 94 ? -5.313 8.403 -7.035 1.00 90.44 94 LYS A CA 1
ATOM 721 C C . LYS A 1 94 ? -6.182 7.268 -6.521 1.00 90.44 94 LYS A C 1
ATOM 723 O O . LYS A 1 94 ? -6.786 7.421 -5.470 1.00 90.44 94 LYS A O 1
ATOM 728 N N . GLN A 1 95 ? -6.210 6.120 -7.200 1.00 92.38 95 GLN A N 1
ATOM 729 C CA . GLN A 1 95 ? -6.940 4.948 -6.706 1.00 92.38 95 GLN A CA 1
ATOM 730 C C . GLN A 1 95 ? -6.411 4.479 -5.348 1.00 92.38 95 GLN A C 1
ATOM 732 O O . GLN A 1 95 ? -7.201 4.229 -4.441 1.00 92.38 95 GLN A O 1
ATOM 737 N N . ALA A 1 96 ? -5.087 4.404 -5.184 1.00 93.12 96 ALA A N 1
ATOM 738 C CA . ALA A 1 96 ? -4.474 4.040 -3.913 1.00 93.12 96 ALA A CA 1
ATOM 739 C C . ALA A 1 96 ? -4.821 5.038 -2.802 1.00 93.12 96 ALA A C 1
ATOM 741 O O . ALA A 1 96 ? -5.206 4.634 -1.706 1.00 93.12 96 ALA A O 1
ATOM 742 N N . HIS A 1 97 ? -4.706 6.338 -3.084 1.00 92.25 97 HIS A N 1
ATOM 743 C CA . HIS A 1 97 ? -5.008 7.380 -2.110 1.00 92.25 97 HIS A CA 1
ATOM 744 C C . HIS A 1 97 ? -6.488 7.442 -1.753 1.00 92.25 97 HIS A C 1
ATOM 746 O O . HIS A 1 97 ? -6.781 7.544 -0.571 1.00 92.25 97 HIS A O 1
ATOM 752 N N . ASN A 1 98 ? -7.393 7.297 -2.721 1.00 93.06 98 ASN A N 1
ATOM 753 C CA . ASN A 1 98 ? -8.831 7.259 -2.468 1.00 93.06 98 ASN A CA 1
ATOM 754 C C . ASN A 1 98 ? -9.199 6.087 -1.553 1.00 93.06 98 ASN A C 1
ATOM 756 O O . ASN A 1 98 ? -9.842 6.300 -0.534 1.00 93.06 98 ASN A O 1
ATOM 760 N N . LEU A 1 99 ? -8.718 4.873 -1.852 1.00 93.25 99 LEU A N 1
ATOM 761 C CA . LEU A 1 99 ? -8.959 3.703 -0.999 1.00 93.25 99 LEU A CA 1
ATOM 762 C C . LEU A 1 99 ? -8.369 3.891 0.404 1.00 93.25 99 LEU A C 1
ATOM 764 O O . LEU A 1 99 ? -8.983 3.512 1.398 1.00 93.25 99 LEU A O 1
ATOM 768 N N . LEU A 1 100 ? -7.182 4.494 0.502 1.00 92.75 100 LEU A N 1
ATOM 769 C CA . LEU A 1 100 ? -6.554 4.776 1.790 1.00 92.75 100 LEU A CA 1
ATOM 770 C C . LEU A 1 100 ? -7.291 5.878 2.568 1.00 92.75 100 LEU A C 1
ATOM 772 O O . LEU A 1 100 ? -7.351 5.821 3.793 1.00 92.75 100 LEU A O 1
ATOM 776 N N . ASP A 1 101 ? -7.850 6.869 1.878 1.00 92.00 101 ASP A N 1
ATOM 777 C CA . ASP A 1 101 ? -8.673 7.927 2.462 1.00 92.00 101 ASP A CA 1
ATOM 778 C C . ASP A 1 101 ? -10.036 7.399 2.926 1.00 92.00 101 ASP A C 1
ATOM 780 O O . ASP A 1 101 ? -10.520 7.828 3.970 1.00 92.00 101 ASP A O 1
ATOM 784 N N . GLU A 1 102 ? -10.615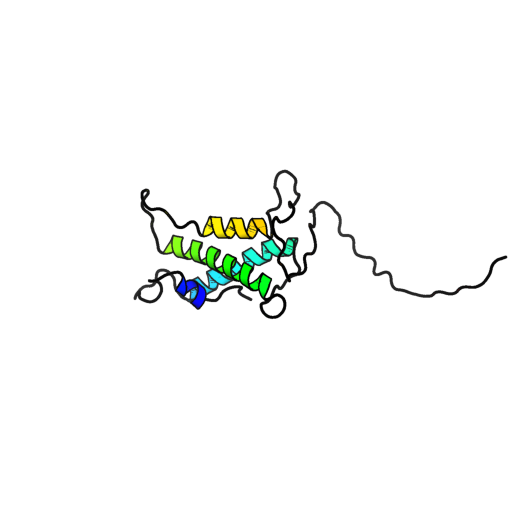 6.428 2.219 1.00 91.56 102 GLU A N 1
ATOM 785 C CA . GLU A 1 102 ? -11.846 5.749 2.631 1.00 91.56 102 GLU A CA 1
ATOM 786 C C . GLU A 1 102 ? -11.671 5.000 3.958 1.00 91.56 102 GLU A C 1
ATOM 788 O O . GLU A 1 102 ? -12.564 5.064 4.803 1.00 91.56 102 GLU A O 1
ATOM 793 N N . ILE A 1 103 ? -10.527 4.335 4.170 1.00 92.25 103 ILE A N 1
ATOM 794 C CA . ILE A 1 103 ? -10.278 3.528 5.381 1.00 92.25 103 ILE A CA 1
ATOM 795 C C . ILE A 1 103 ? -9.575 4.283 6.513 1.00 92.25 103 ILE A C 1
ATOM 797 O O . ILE A 1 103 ? -9.729 3.931 7.683 1.00 92.25 103 ILE A O 1
ATOM 801 N N . ALA A 1 104 ? -8.773 5.294 6.186 1.00 90.69 104 ALA A N 1
ATOM 802 C CA . ALA A 1 104 ? -7.951 6.038 7.135 1.00 90.69 104 ALA A CA 1
ATOM 803 C C . ALA A 1 104 ? -7.702 7.470 6.634 1.00 90.69 104 ALA A C 1
ATOM 805 O O . ALA A 1 104 ? -6.577 7.801 6.243 1.00 90.69 104 ALA A O 1
ATOM 806 N N . PRO A 1 105 ? -8.720 8.345 6.655 1.00 87.81 105 PRO A N 1
ATOM 807 C CA . PRO A 1 105 ? -8.640 9.689 6.091 1.00 87.81 105 PRO A CA 1
ATOM 808 C C . PRO A 1 105 ? -7.586 10.564 6.776 1.00 87.81 105 PRO A C 1
ATOM 810 O O . PRO A 1 105 ? -7.199 10.348 7.932 1.00 87.81 105 PRO A O 1
ATOM 813 N N . LYS A 1 106 ? -7.095 11.568 6.039 1.00 86.06 106 LYS A N 1
ATOM 814 C CA . LYS A 1 106 ? -6.089 12.508 6.549 1.00 86.06 106 LYS A CA 1
ATOM 815 C C . LYS A 1 106 ? -6.685 13.357 7.663 1.00 86.06 106 LYS A C 1
ATOM 817 O O . LYS A 1 106 ? -7.881 13.633 7.686 1.00 86.06 106 LYS A O 1
ATOM 822 N N . VAL A 1 107 ? -5.822 13.814 8.565 1.00 83.81 107 VAL A N 1
ATOM 823 C CA . VAL A 1 107 ? -6.186 14.901 9.474 1.00 83.81 107 VAL A CA 1
ATOM 824 C C . VAL A 1 107 ? -6.448 16.137 8.621 1.00 83.81 107 VAL A C 1
ATOM 826 O O . VAL A 1 107 ? -5.601 16.512 7.809 1.00 83.81 107 VAL A O 1
ATOM 829 N N . ASP A 1 108 ? -7.620 16.741 8.781 1.00 81.44 108 ASP A N 1
ATOM 830 C CA . ASP A 1 108 ? -7.941 17.983 8.098 1.00 81.44 108 ASP A CA 1
ATOM 831 C C . ASP A 1 108 ? -7.058 19.100 8.683 1.00 81.44 108 ASP A C 1
ATOM 833 O O . ASP A 1 108 ? -7.135 19.375 9.885 1.00 81.44 108 ASP A O 1
ATOM 837 N N . PRO A 1 109 ? -6.208 19.751 7.869 1.00 80.56 109 PRO A N 1
ATOM 838 C CA . PRO A 1 109 ? -5.289 20.776 8.350 1.00 80.56 109 PRO A CA 1
ATOM 839 C C . PRO A 1 109 ? -6.009 22.007 8.909 1.00 80.56 109 PRO A C 1
ATOM 841 O O . PRO A 1 109 ? -5.428 22.730 9.714 1.00 80.56 109 PRO A O 1
ATOM 844 N N . LYS A 1 110 ? -7.263 22.260 8.509 1.00 81.62 110 LYS A N 1
ATOM 845 C CA . LYS A 1 110 ? -8.035 23.416 8.984 1.00 81.62 110 LYS A CA 1
ATOM 846 C C . LYS A 1 110 ? -8.647 23.170 10.354 1.00 81.62 110 LYS A C 1
ATOM 848 O O . LYS A 1 110 ? -8.663 24.066 11.192 1.00 81.62 110 LYS A O 1
ATOM 853 N N . THR A 1 111 ? -9.177 21.972 10.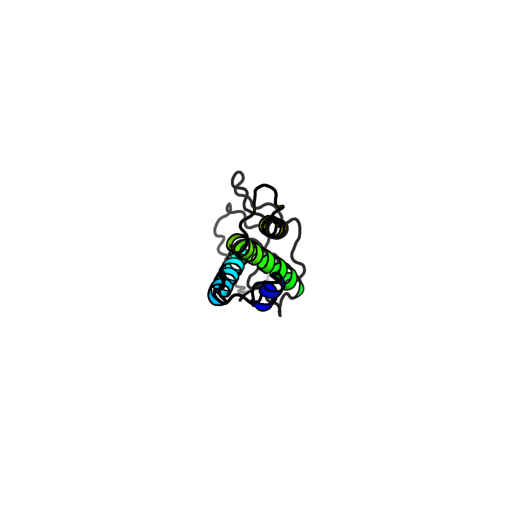580 1.00 80.44 111 THR A N 1
ATOM 854 C CA . THR A 1 111 ? -9.876 21.642 11.829 1.00 80.44 111 THR A CA 1
ATOM 855 C C . THR A 1 111 ? -8.986 20.920 12.838 1.00 80.44 111 THR A C 1
ATOM 857 O O . THR A 1 111 ? -9.341 20.842 14.015 1.00 80.44 111 THR A O 1
ATOM 860 N N . GLY A 1 112 ? -7.847 20.373 12.399 1.00 78.12 112 GLY A N 1
ATOM 861 C CA . GLY A 1 112 ? -6.985 19.496 13.194 1.00 78.12 112 GLY A CA 1
ATOM 862 C C . GLY A 1 112 ? -7.659 18.175 13.581 1.00 78.12 112 GLY A C 1
ATOM 863 O O . GLY A 1 112 ? -7.109 17.401 14.365 1.00 78.12 112 GLY A O 1
ATOM 864 N N . LYS A 1 113 ? -8.866 17.915 13.062 1.00 77.00 113 LYS A N 1
ATOM 865 C CA . LYS A 1 113 ? -9.647 16.713 13.335 1.00 77.00 113 LYS A CA 1
ATOM 866 C C . LYS A 1 113 ? -9.455 15.727 12.195 1.00 77.00 113 LYS A C 1
ATOM 868 O O . LYS A 1 113 ? -9.364 16.103 11.028 1.00 77.00 113 LYS A O 1
ATOM 873 N N . ARG A 1 114 ? -9.400 14.444 12.533 1.00 78.81 114 ARG A N 1
ATOM 874 C CA . ARG A 1 114 ? -9.497 13.378 11.539 1.00 78.81 114 ARG A CA 1
ATOM 875 C C . ARG A 1 114 ? -10.989 13.098 11.315 1.00 78.81 114 ARG A C 1
ATOM 877 O O . ARG A 1 114 ? -11.676 12.894 12.313 1.00 78.81 114 ARG A O 1
ATOM 884 N N . PRO A 1 115 ? -11.510 13.148 10.078 1.00 80.94 115 PRO A N 1
ATOM 885 C CA . PRO A 1 115 ? -12.901 12.797 9.798 1.00 80.94 115 PRO A CA 1
ATOM 886 C C . PRO A 1 115 ? -13.081 11.281 9.884 1.00 80.94 115 PRO A C 1
ATOM 888 O O . PRO A 1 115 ? -12.108 10.556 9.710 1.00 80.94 115 PRO A O 1
ATOM 891 N N . MET A 1 116 ? -14.301 10.801 10.142 1.00 80.94 116 MET A N 1
ATOM 892 C CA . MET A 1 116 ? -14.594 9.364 10.244 1.00 80.94 116 MET A CA 1
ATOM 893 C C . MET A 1 116 ? -14.271 8.642 8.927 1.00 80.94 116 MET A C 1
ATOM 895 O O . MET A 1 116 ? -14.555 9.208 7.868 1.00 80.94 116 MET A O 1
ATOM 899 N N . PRO A 1 117 ? -13.678 7.429 8.951 1.00 87.81 117 PRO A N 1
ATOM 900 C CA . PRO A 1 117 ? -13.492 6.665 7.727 1.00 87.81 117 PRO A CA 1
ATOM 901 C C . PRO A 1 117 ? -14.842 6.355 7.087 1.00 87.81 117 PRO A C 1
ATOM 903 O O . PRO A 1 117 ? -15.811 6.061 7.789 1.00 87.81 117 PRO A O 1
ATOM 906 N N . ALA A 1 118 ? -14.891 6.397 5.759 1.00 86.94 118 ALA A N 1
ATOM 907 C CA . ALA A 1 118 ? -16.068 5.994 4.997 1.00 86.94 118 ALA A CA 1
ATOM 908 C C . ALA A 1 118 ? -16.276 4.472 5.039 1.00 86.94 118 ALA A C 1
ATOM 910 O O . ALA A 1 118 ? -17.411 4.005 4.983 1.00 86.94 118 ALA A O 1
ATOM 911 N N . SER A 1 119 ? -15.188 3.706 5.167 1.00 88.31 119 SER A N 1
ATOM 912 C CA . SER A 1 119 ? -15.211 2.254 5.313 1.00 88.31 119 SER A CA 1
ATOM 913 C C . SER A 1 119 ? -14.338 1.831 6.485 1.00 88.31 119 SER A C 1
ATOM 915 O O . SER A 1 119 ? -13.185 2.242 6.597 1.00 88.31 119 SER A O 1
ATOM 917 N N . ILE A 1 120 ? -14.871 0.967 7.343 1.00 88.62 120 ILE A N 1
ATOM 918 C CA . ILE A 1 120 ? -14.099 0.335 8.413 1.00 88.62 120 ILE A CA 1
ATOM 919 C C . ILE A 1 120 ? -13.561 -0.992 7.882 1.00 88.62 120 ILE A C 1
ATOM 921 O O . ILE A 1 120 ? -14.254 -1.710 7.162 1.00 88.62 120 ILE A O 1
ATOM 925 N N . LEU A 1 121 ? -12.308 -1.292 8.202 1.00 90.00 121 LEU A N 1
ATOM 926 C CA . LEU A 1 121 ? -11.706 -2.583 7.892 1.00 90.00 121 LEU A CA 1
ATOM 927 C C . LEU A 1 121 ? -12.431 -3.707 8.674 1.00 90.00 121 LEU A C 1
ATOM 929 O O . LEU A 1 121 ? -12.602 -3.569 9.884 1.00 90.00 121 LEU A O 1
ATOM 933 N N . PRO A 1 122 ? -12.878 -4.791 8.012 1.00 86.38 122 PRO A N 1
ATOM 934 C CA . PRO A 1 122 ? -13.897 -5.708 8.542 1.00 86.38 122 PRO A CA 1
ATOM 935 C C . PRO A 1 122 ? -13.458 -6.517 9.770 1.00 86.38 122 PRO A C 1
ATOM 937 O O . PRO A 1 122 ? -14.251 -6.721 10.686 1.00 86.38 122 PRO A O 1
ATOM 940 N N . ASP A 1 123 ? -12.200 -6.953 9.810 1.00 88.12 123 ASP A N 1
ATOM 941 C CA . ASP A 1 123 ? -11.639 -7.802 10.868 1.00 88.12 123 ASP A CA 1
ATOM 942 C C . ASP A 1 123 ? -10.477 -7.135 11.623 1.00 88.12 123 ASP A C 1
ATOM 944 O O . ASP A 1 123 ? -9.853 -7.772 12.469 1.00 88.12 123 ASP A O 1
ATOM 948 N N . ALA A 1 124 ? -10.184 -5.855 11.360 1.00 89.06 124 ALA A N 1
ATOM 949 C CA . ALA A 1 124 ? -9.163 -5.092 12.076 1.00 89.06 124 ALA A CA 1
ATOM 950 C C . ALA A 1 124 ? -9.752 -4.337 13.276 1.00 89.06 124 ALA A C 1
ATOM 952 O O . ALA A 1 124 ? -10.809 -3.711 13.193 1.00 89.06 124 ALA A O 1
ATOM 953 N N . THR A 1 125 ? -9.022 -4.318 14.392 1.00 88.06 125 THR A N 1
ATOM 954 C CA . THR A 1 125 ? -9.452 -3.599 15.597 1.00 88.06 125 THR A CA 1
ATOM 955 C C . THR A 1 125 ? -9.378 -2.086 15.381 1.00 88.06 125 THR A C 1
ATOM 957 O O . THR A 1 125 ? -8.295 -1.495 15.374 1.00 88.06 125 THR A O 1
ATOM 960 N N . PHE A 1 126 ? -10.541 -1.456 15.222 1.00 87.44 126 PHE A N 1
ATOM 961 C CA . PHE A 1 126 ? -10.704 -0.007 15.118 1.00 87.44 126 PHE A CA 1
ATOM 962 C C . PHE A 1 126 ? -10.624 0.650 16.506 1.00 87.44 126 PHE A C 1
ATOM 964 O O . PHE A 1 126 ? -11.379 0.295 17.408 1.00 87.44 126 PHE A O 1
ATOM 971 N N . ILE A 1 127 ? -9.710 1.609 16.687 1.00 81.81 127 ILE A N 1
ATOM 972 C CA . ILE A 1 127 ? -9.457 2.293 17.974 1.00 81.81 127 ILE A CA 1
ATOM 973 C C . ILE A 1 127 ? -10.340 3.547 18.128 1.00 81.81 127 ILE A C 1
ATOM 975 O O . ILE A 1 127 ? -10.539 4.039 19.236 1.00 81.81 127 ILE A O 1
ATOM 979 N N . GLY A 1 128 ? -10.900 4.071 17.033 1.00 67.88 128 GLY A N 1
ATOM 980 C CA . GLY A 1 128 ? -11.586 5.366 17.024 1.00 67.88 128 GLY A CA 1
ATOM 981 C C . GLY A 1 128 ? -10.671 6.521 16.615 1.00 67.88 128 GLY A C 1
ATOM 982 O O . GLY A 1 128 ? -9.529 6.325 16.201 1.00 67.88 128 GLY A O 1
ATOM 983 N N . MET A 1 129 ? -11.191 7.751 16.666 1.00 64.50 129 MET A N 1
ATOM 984 C CA . MET A 1 129 ? -10.458 8.939 16.215 1.00 64.50 129 MET A CA 1
ATOM 985 C C . MET A 1 129 ? -9.753 9.582 17.407 1.00 64.50 129 MET A C 1
ATOM 987 O O . MET A 1 129 ? -10.383 10.309 18.171 1.00 64.50 129 MET A O 1
ATOM 991 N N . ASN A 1 130 ? -8.444 9.374 17.553 1.00 52.78 130 ASN A N 1
ATOM 992 C CA . ASN A 1 130 ? -7.655 10.220 18.446 1.00 52.78 130 ASN A CA 1
ATOM 993 C C . ASN A 1 130 ? -7.562 11.615 17.817 1.00 52.78 130 ASN A C 1
ATOM 995 O O . ASN A 1 130 ? -6.696 11.899 16.987 1.00 52.78 130 ASN A O 1
ATOM 999 N N . THR A 1 131 ? -8.497 12.496 18.167 1.00 45.47 131 THR A N 1
ATOM 1000 C CA . THR A 1 131 ? -8.324 13.927 17.942 1.00 45.47 131 THR A CA 1
ATOM 1001 C C . THR A 1 131 ? -7.120 14.376 18.756 1.00 45.47 131 THR A C 1
ATOM 1003 O O . THR A 1 131 ? -7.079 14.151 19.961 1.00 45.47 131 THR A O 1
ATOM 1006 N N . LEU A 1 132 ? -6.162 15.045 18.113 1.00 45.56 132 LEU A N 1
ATOM 1007 C CA . LEU A 1 132 ? -4.969 15.671 18.709 1.00 45.56 132 LEU A CA 1
ATOM 1008 C C . LEU A 1 132 ? -5.292 16.795 19.725 1.00 45.56 132 LEU A C 1
ATOM 1010 O O . LEU A 1 132 ? -4.499 17.713 19.911 1.00 45.56 132 LEU A O 1
ATOM 1014 N N . LYS A 1 133 ? -6.467 16.767 20.360 1.00 40.59 133 LYS A N 1
ATOM 1015 C CA . LYS A 1 133 ? -6.959 17.816 21.250 1.00 40.59 133 LYS A CA 1
ATOM 1016 C C . LYS A 1 133 ? -7.156 17.420 22.704 1.00 40.59 133 LYS A C 1
ATOM 1018 O O . LYS A 1 133 ? -7.450 18.322 23.472 1.00 40.59 133 LYS A O 1
ATOM 1023 N N . ASP A 1 134 ? -6.908 16.173 23.091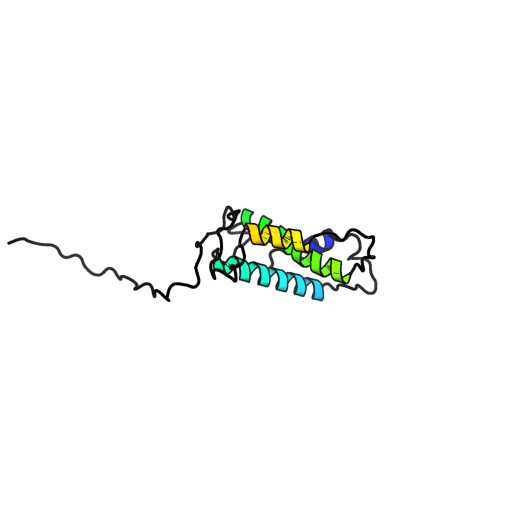 1.00 36.94 134 ASP A N 1
ATOM 1024 C CA . ASP A 1 134 ? -6.904 15.809 24.505 1.00 36.94 134 ASP A CA 1
ATOM 1025 C C . ASP A 1 134 ? -5.604 15.101 24.878 1.00 36.94 134 ASP A C 1
ATOM 1027 O O . ASP A 1 134 ? -5.273 14.025 24.388 1.00 36.94 134 ASP A O 1
ATOM 1031 N N . THR A 1 135 ? -4.841 15.816 25.703 1.00 38.47 135 THR A N 1
ATOM 1032 C CA . THR A 1 135 ? -4.188 15.333 26.921 1.00 38.47 135 THR A CA 1
ATOM 1033 C C . THR A 1 135 ? -3.850 13.848 26.986 1.00 38.47 135 THR A C 1
ATOM 1035 O O . THR A 1 135 ? -4.713 12.979 26.936 1.00 38.47 135 THR A O 1
ATOM 1038 N N . VAL A 1 136 ? -2.575 13.584 27.269 1.00 37.22 136 VAL A N 1
ATOM 1039 C CA . VAL A 1 136 ? -2.099 12.353 27.898 1.00 37.22 136 VAL A CA 1
ATOM 1040 C C . VAL A 1 136 ? -2.942 12.084 29.152 1.00 37.22 136 VAL A C 1
ATOM 1042 O O . VAL A 1 136 ? -2.625 12.553 30.241 1.00 37.22 136 VAL A O 1
ATOM 1045 N N . ALA A 1 137 ? -4.033 11.340 29.011 1.00 35.94 137 ALA A N 1
ATOM 1046 C CA . ALA A 1 137 ? -4.649 10.655 30.127 1.00 35.94 137 ALA A CA 1
ATOM 1047 C C . ALA A 1 137 ? -3.820 9.390 30.332 1.00 35.94 137 ALA A C 1
ATOM 1049 O O . ALA A 1 137 ? -4.035 8.365 29.685 1.00 35.94 137 ALA A O 1
ATOM 1050 N N . VAL A 1 138 ? -2.819 9.486 31.209 1.00 38.84 138 VAL A N 1
ATOM 1051 C CA . VAL A 1 138 ? -2.283 8.301 31.873 1.00 38.84 138 VAL A CA 1
ATOM 1052 C C . VAL A 1 138 ? -3.489 7.643 32.536 1.00 38.84 138 VAL A C 1
ATOM 1054 O O . VAL A 1 138 ? -4.047 8.195 33.483 1.00 38.84 138 VAL A O 1
ATOM 1057 N N . GLN A 1 139 ? -3.941 6.511 31.993 1.00 37.75 139 GLN A N 1
ATOM 1058 C CA . GLN A 1 139 ? -4.867 5.624 32.685 1.00 37.75 139 GLN A CA 1
ATOM 1059 C C . GLN A 1 139 ? -4.238 5.320 34.044 1.00 37.75 139 GLN A C 1
ATOM 1061 O O . GLN A 1 139 ? -3.251 4.588 34.128 1.00 37.75 139 GLN A O 1
ATOM 1066 N N . ALA A 1 140 ? -4.780 5.921 35.102 1.00 38.12 140 ALA A N 1
ATOM 1067 C CA . ALA A 1 140 ? -4.542 5.442 36.446 1.00 38.12 140 ALA A CA 1
ATOM 1068 C C . ALA A 1 140 ? -5.007 3.984 36.454 1.00 38.12 140 ALA A C 1
ATOM 1070 O O . ALA A 1 140 ? -6.178 3.686 36.216 1.00 38.12 140 ALA A O 1
ATOM 1071 N N . VAL A 1 141 ? -4.051 3.076 36.624 1.00 41.00 141 VAL A N 1
ATOM 1072 C CA . VAL A 1 141 ? -4.317 1.662 36.846 1.00 41.00 141 VAL A CA 1
ATOM 1073 C C . VAL A 1 141 ? -5.035 1.593 38.186 1.00 41.00 141 VAL A C 1
ATOM 1075 O O . VAL A 1 141 ? -4.400 1.670 39.235 1.00 41.00 141 VAL A O 1
ATOM 1078 N N . ASP A 1 142 ? -6.364 1.530 38.145 1.00 37.53 142 ASP A N 1
ATOM 1079 C CA . ASP A 1 142 ? -7.188 1.348 39.333 1.00 37.53 142 ASP A CA 1
ATOM 1080 C C . ASP A 1 142 ? -7.009 -0.101 39.804 1.00 37.53 142 ASP A C 1
ATOM 1082 O O . ASP A 1 142 ? -7.669 -1.050 39.365 1.00 37.53 142 ASP A O 1
ATOM 1086 N N . GLY A 1 143 ? -5.971 -0.287 40.617 1.00 39.94 143 GLY A N 1
ATOM 1087 C CA . GLY A 1 143 ? -5.672 -1.528 41.300 1.00 39.94 143 GLY A CA 1
ATOM 1088 C C . GLY A 1 143 ? -6.752 -1.798 42.338 1.00 39.94 143 GLY A C 1
ATOM 1089 O O . GLY A 1 143 ? -6.794 -1.161 43.385 1.00 39.94 143 GLY A O 1
ATOM 1090 N N . ARG A 1 144 ? -7.603 -2.788 42.059 1.00 44.75 144 ARG A N 1
ATOM 1091 C CA . ARG A 1 144 ? -8.505 -3.415 43.033 1.00 44.75 144 ARG A CA 1
ATOM 1092 C C . ARG A 1 144 ? -7.768 -3.722 44.334 1.00 44.75 144 ARG A C 1
ATOM 1094 O O . ARG A 1 144 ? -6.982 -4.666 44.342 1.00 44.75 144 ARG A O 1
ATOM 1101 N N . ILE A 1 145 ? -8.088 -3.041 45.434 1.00 44.03 145 ILE A N 1
ATOM 1102 C CA . ILE A 1 145 ? -7.679 -3.469 46.776 1.00 44.03 145 ILE A CA 1
ATOM 1103 C C . ILE A 1 145 ? -8.801 -3.161 47.802 1.00 44.03 145 ILE A C 1
ATOM 1105 O O . ILE A 1 145 ? -9.017 -2.026 48.202 1.00 44.03 145 ILE A O 1
ATOM 1109 N N . PHE A 1 146 ? -9.480 -4.246 48.204 1.00 39.94 146 PHE A N 1
ATOM 1110 C CA . PHE A 1 146 ? -10.350 -4.497 49.373 1.00 39.94 146 PHE A CA 1
ATOM 1111 C C . PHE A 1 146 ? -11.731 -3.822 49.520 1.00 39.94 146 PHE A C 1
ATOM 1113 O O . PHE A 1 146 ? -11.889 -2.729 50.053 1.00 39.94 146 PHE A O 1
ATOM 1120 N N . GLN A 1 147 ? -12.767 -4.627 49.239 1.00 47.06 147 GLN A N 1
ATOM 1121 C CA . GLN A 1 147 ? -14.012 -4.630 50.012 1.00 47.06 147 GLN A CA 1
ATOM 1122 C C . GLN A 1 147 ? -13.722 -4.985 51.479 1.00 47.06 147 GLN A C 1
ATOM 1124 O O . GLN A 1 147 ? -13.117 -6.021 51.761 1.00 47.06 147 GLN A O 1
ATOM 1129 N N . LYS A 1 148 ? -14.279 -4.210 52.410 1.00 38.78 148 LYS A N 1
ATOM 1130 C CA . LYS A 1 148 ? -14.760 -4.742 53.687 1.00 38.78 148 LYS A CA 1
ATOM 1131 C C . LYS A 1 148 ? -16.042 -4.004 54.048 1.00 38.78 148 LYS A C 1
ATOM 1133 O O . LYS A 1 148 ? -16.034 -2.791 54.220 1.00 38.78 148 LYS A O 1
ATOM 1138 N N . GLY A 1 149 ? -17.144 -4.746 54.057 1.00 46.22 149 GLY A N 1
ATOM 1139 C CA . GLY A 1 149 ? -18.422 -4.247 54.537 1.00 46.22 149 GLY A CA 1
ATOM 1140 C C . GLY A 1 149 ? -18.464 -4.152 56.059 1.00 46.22 149 GLY A C 1
ATOM 1141 O O . GLY A 1 149 ? -17.474 -4.422 56.745 1.00 46.22 149 GLY A O 1
ATOM 1142 N N . VAL A 1 150 ? -19.692 -3.909 56.509 1.00 44.25 150 VAL A N 1
ATOM 1143 C CA . VAL A 1 150 ? -20.246 -4.078 57.856 1.00 44.25 150 VAL A CA 1
ATOM 1144 C C . VAL A 1 150 ? -20.545 -2.752 58.579 1.00 44.25 150 VAL A C 1
ATOM 1146 O O . VAL A 1 150 ? -19.663 -2.053 59.064 1.00 44.25 150 VAL A O 1
ATOM 1149 N N . ASP A 1 151 ? -21.860 -2.518 58.603 1.00 42.47 151 ASP A N 1
ATOM 1150 C CA . ASP A 1 151 ? -22.721 -1.927 59.627 1.00 42.47 151 ASP A CA 1
ATOM 1151 C C . ASP A 1 151 ? -22.826 -0.403 59.803 1.00 42.47 151 ASP A C 1
ATOM 1153 O O . ASP A 1 151 ? -21.970 0.290 60.341 1.00 42.47 151 ASP A O 1
ATOM 1157 N N . SER A 1 152 ? -24.007 0.067 59.378 1.00 42.91 152 SER A N 1
ATOM 1158 C CA . SER A 1 152 ? -24.919 0.941 60.124 1.00 42.91 152 SER A CA 1
ATOM 1159 C C . SER A 1 152 ? -24.615 1.056 61.620 1.00 42.91 152 SER A C 1
ATOM 1161 O O . SER A 1 152 ? -24.448 0.029 62.266 1.00 42.91 152 SER A O 1
ATOM 1163 N N . TRP A 1 153 ? -24.611 2.283 62.144 1.00 40.34 153 TRP A N 1
ATOM 1164 C CA . TRP A 1 153 ? -25.510 2.855 63.165 1.00 40.34 153 TRP A CA 1
ATOM 1165 C C . TRP A 1 153 ? -25.234 4.366 63.236 1.00 40.34 153 TRP A C 1
ATOM 1167 O O . TRP A 1 153 ? -24.048 4.753 63.131 1.00 40.34 153 TRP A O 1
#

Solvent-accessible surface area (backbone atoms only — not comparable to full-atom values): 9402 Å² total; per-residue (Å²): 132,62,55,53,52,70,69,67,45,45,75,75,41,98,69,67,87,78,52,97,76,52,96,66,45,74,66,59,50,51,51,41,40,50,51,35,34,51,55,51,49,66,47,37,60,60,38,33,62,77,85,78,36,66,88,79,15,47,70,31,33,53,55,47,20,52,36,32,39,26,43,35,46,32,56,52,46,63,73,76,49,84,75,55,96,87,52,86,74,80,62,32,50,60,53,24,49,51,57,45,36,30,55,38,36,66,62,37,85,88,76,56,38,51,58,82,46,81,39,78,56,85,59,50,57,71,74,52,77,76,48,86,80,66,76,92,74,75,75,74,78,82,73,88,79,80,91,77,88,85,78,92,131

pLDDT: mean 78.38, std 18.36, range [35.94, 95.31]